Protein AF-W1YS45-F1 (afdb_monomer)

Foldseek 3Di:
DDDDDDDDDPPDPPPPPPPVPFQAKDKDKDKAQADPVCLVVCVVVLVVLQVCCVVPQPFWPDWDKDADVVGNRIIMIMTIGRGVVSVVVSVVD

Structure (mmCIF, N/CA/C/O backbone):
data_AF-W1YS45-F1
#
_entry.id   AF-W1YS45-F1
#
loop_
_atom_site.group_PDB
_atom_site.id
_atom_site.type_symbol
_atom_site.label_atom_id
_atom_site.label_alt_id
_atom_site.label_comp_id
_atom_site.label_asym_id
_atom_site.label_entity_id
_atom_site.label_seq_id
_atom_site.pdbx_PDB_ins_code
_atom_site.Cartn_x
_atom_site.Cartn_y
_atom_site.Cartn_z
_atom_site.occupancy
_atom_site.B_iso_or_equiv
_atom_site.auth_seq_id
_atom_site.auth_comp_id
_atom_site.auth_asym_id
_atom_site.auth_atom_id
_atom_site.pdbx_PDB_model_num
ATOM 1 N N . ILE A 1 1 ? 25.513 -64.086 -2.235 1.00 45.09 1 ILE A N 1
ATOM 2 C CA . ILE A 1 1 ? 24.511 -63.050 -1.889 1.00 45.09 1 ILE A CA 1
ATOM 3 C C . ILE A 1 1 ? 24.605 -61.986 -2.972 1.00 45.09 1 ILE A C 1
ATOM 5 O O . ILE A 1 1 ? 25.605 -61.288 -3.020 1.00 45.09 1 ILE A O 1
ATOM 9 N N . ALA A 1 2 ? 23.652 -61.953 -3.903 1.00 38.25 2 ALA A N 1
ATOM 10 C CA . ALA A 1 2 ? 23.570 -60.914 -4.925 1.00 38.25 2 ALA A CA 1
ATOM 11 C C . ALA A 1 2 ? 22.426 -59.982 -4.524 1.00 38.25 2 ALA A C 1
ATOM 13 O O . ALA A 1 2 ? 21.278 -60.416 -4.450 1.00 38.25 2 ALA A O 1
ATOM 14 N N . VAL A 1 3 ? 22.752 -58.738 -4.185 1.00 44.91 3 VAL A N 1
ATOM 15 C CA . VAL A 1 3 ? 21.757 -57.713 -3.865 1.00 44.91 3 VAL A CA 1
ATOM 16 C C . VAL A 1 3 ? 21.414 -57.015 -5.178 1.00 44.91 3 VAL A C 1
ATOM 18 O O . VAL A 1 3 ? 22.214 -56.236 -5.691 1.00 44.91 3 VAL A O 1
ATOM 21 N N . LEU A 1 4 ? 20.256 -57.345 -5.758 1.00 45.09 4 LEU A N 1
ATOM 22 C CA . LEU A 1 4 ? 19.687 -56.587 -6.872 1.00 45.09 4 LEU A CA 1
ATOM 23 C C . LEU A 1 4 ? 19.251 -55.214 -6.347 1.00 45.09 4 LEU A C 1
ATOM 25 O O . LEU A 1 4 ? 18.315 -55.112 -5.555 1.00 45.09 4 LEU A O 1
ATOM 29 N N . GLY A 1 5 ? 19.952 -54.167 -6.777 1.00 43.72 5 GLY A N 1
ATOM 30 C CA . GLY A 1 5 ? 19.581 -52.784 -6.502 1.00 43.72 5 GLY A CA 1
ATOM 31 C C . GLY A 1 5 ? 18.320 -52.408 -7.274 1.00 43.72 5 GLY A C 1
ATOM 32 O O . GLY A 1 5 ? 18.290 -52.476 -8.501 1.00 43.72 5 GLY A O 1
ATOM 33 N N . VAL A 1 6 ? 17.275 -52.010 -6.554 1.00 48.09 6 VAL A N 1
ATOM 34 C CA . VAL A 1 6 ? 16.071 -51.427 -7.147 1.00 48.09 6 VAL A CA 1
ATOM 35 C C . VAL A 1 6 ? 16.413 -49.996 -7.556 1.00 48.09 6 VAL A C 1
ATOM 37 O O . VAL A 1 6 ? 16.628 -49.137 -6.705 1.00 48.09 6 VAL A O 1
ATOM 40 N N . SER A 1 7 ? 16.503 -49.738 -8.861 1.00 41.62 7 SER A N 1
ATOM 41 C CA . SER A 1 7 ? 16.603 -48.376 -9.384 1.00 41.62 7 SER A CA 1
ATOM 42 C C . SER A 1 7 ? 15.191 -47.805 -9.497 1.00 41.62 7 SER A C 1
ATOM 44 O O . SER A 1 7 ? 14.478 -48.064 -10.463 1.00 41.62 7 SER A O 1
ATOM 46 N N . THR A 1 8 ? 14.745 -47.069 -8.483 1.00 57.28 8 THR A N 1
ATOM 47 C CA . THR A 1 8 ? 13.588 -46.180 -8.624 1.00 57.28 8 THR A CA 1
ATOM 48 C C . THR A 1 8 ? 14.088 -44.849 -9.163 1.00 57.28 8 THR A C 1
ATOM 50 O O . THR A 1 8 ? 14.644 -44.038 -8.422 1.00 57.28 8 THR A O 1
ATOM 53 N N . SER A 1 9 ? 13.923 -44.627 -10.464 1.00 53.47 9 SER A N 1
ATOM 54 C CA . SER A 1 9 ? 14.118 -43.311 -11.065 1.00 53.47 9 SER A CA 1
ATOM 55 C C . SER A 1 9 ? 13.062 -42.352 -10.513 1.00 53.47 9 SER A C 1
ATOM 57 O O . SER A 1 9 ? 11.880 -42.475 -10.825 1.00 53.47 9 SER A O 1
ATOM 59 N N . PHE A 1 10 ? 13.477 -41.388 -9.694 1.00 56.66 10 PHE A N 1
ATOM 60 C CA . PHE A 1 10 ? 12.661 -40.214 -9.409 1.00 56.66 10 PHE A CA 1
ATOM 61 C C . PHE A 1 10 ? 12.753 -39.288 -10.621 1.00 56.66 10 PHE A C 1
ATOM 63 O O . PHE A 1 10 ? 13.767 -38.623 -10.823 1.00 56.66 10 PHE A O 1
ATOM 70 N N . ALA A 1 11 ? 11.706 -39.241 -11.442 1.00 55.22 11 ALA A N 1
ATOM 71 C CA . ALA A 1 11 ? 11.504 -38.098 -12.319 1.00 55.22 11 ALA A CA 1
ATOM 72 C C . ALA A 1 11 ? 11.097 -36.917 -11.426 1.00 55.22 11 ALA A C 1
ATOM 74 O O . ALA A 1 11 ? 9.923 -36.731 -11.113 1.00 55.22 11 ALA A O 1
ATOM 75 N N . ALA A 1 12 ? 12.078 -36.155 -10.943 1.00 58.66 12 ALA A N 1
ATOM 76 C CA . ALA A 1 12 ? 11.805 -34.837 -10.401 1.00 58.66 12 ALA A CA 1
ATOM 77 C C . ALA A 1 12 ? 11.348 -33.964 -11.574 1.00 58.66 12 ALA A C 1
ATOM 79 O O . ALA A 1 12 ? 12.137 -33.669 -12.472 1.00 58.66 12 ALA A O 1
ATOM 80 N N . LEU A 1 13 ? 10.070 -33.579 -11.592 1.00 49.41 13 LEU A N 1
ATOM 81 C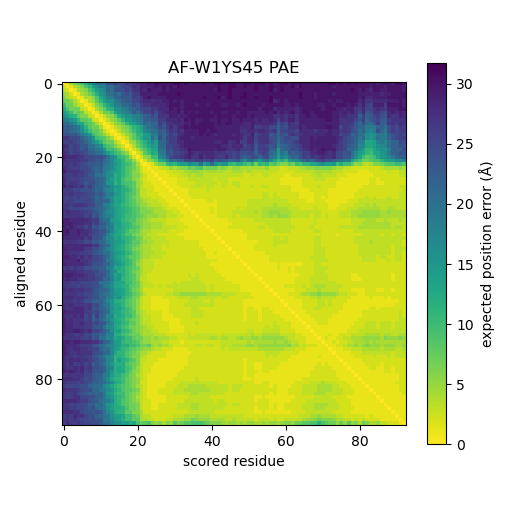 CA . LEU A 1 13 ? 9.608 -32.486 -12.437 1.00 49.41 13 LEU A CA 1
ATOM 82 C C . LEU A 1 13 ? 10.255 -31.209 -11.897 1.00 49.41 13 LEU A C 1
ATOM 84 O O . LEU A 1 13 ? 9.716 -30.540 -11.017 1.00 49.41 13 LEU A O 1
ATOM 88 N N . VAL A 1 14 ? 11.456 -30.908 -12.378 1.00 59.62 14 VAL A N 1
ATOM 89 C CA . VAL A 1 14 ? 12.059 -29.594 -12.204 1.00 59.62 14 VAL A CA 1
ATOM 90 C C . VAL A 1 14 ? 11.267 -28.676 -13.123 1.00 59.62 14 VAL A C 1
ATOM 92 O O . VAL A 1 14 ? 11.487 -28.664 -14.330 1.00 59.62 14 VAL A O 1
ATOM 95 N N . MET A 1 15 ? 10.290 -27.949 -12.573 1.00 58.03 15 MET A N 1
ATOM 96 C CA . MET A 1 15 ? 9.830 -26.739 -13.246 1.00 58.03 15 MET A CA 1
ATOM 97 C C . MET A 1 15 ? 11.028 -25.799 -13.262 1.00 58.03 15 MET A C 1
ATOM 99 O O . MET A 1 15 ? 11.382 -25.207 -12.242 1.00 58.03 15 MET A O 1
ATOM 103 N N . GLU A 1 16 ? 11.693 -25.725 -14.409 1.00 53.56 16 GLU A N 1
ATOM 104 C CA . GLU A 1 16 ? 12.606 -24.639 -14.716 1.00 53.56 16 GLU A CA 1
ATOM 105 C C . GLU A 1 16 ? 11.785 -23.363 -14.531 1.00 53.56 16 GLU A C 1
ATOM 107 O O . GLU A 1 16 ? 10.829 -23.110 -15.266 1.00 53.56 16 GLU A O 1
ATOM 112 N N . ARG A 1 17 ? 12.052 -22.630 -13.442 1.00 57.16 17 ARG A N 1
ATOM 113 C CA . ARG A 1 17 ? 11.414 -21.342 -13.197 1.00 57.16 17 ARG A CA 1
ATOM 114 C C . ARG A 1 17 ? 11.927 -20.438 -14.302 1.00 57.16 17 ARG A C 1
ATOM 116 O O . ARG A 1 17 ? 13.026 -19.900 -14.172 1.00 57.16 17 ARG A O 1
ATOM 123 N N . ASP A 1 18 ? 11.161 -20.355 -15.382 1.00 52.06 18 ASP A N 1
ATOM 124 C CA . ASP A 1 18 ? 11.423 -19.470 -16.499 1.00 52.06 18 ASP A CA 1
ATOM 125 C C . ASP A 1 18 ? 11.725 -18.085 -15.917 1.00 52.06 18 ASP A C 1
ATOM 127 O O . ASP A 1 18 ? 10.876 -17.435 -15.316 1.00 52.06 18 ASP A O 1
ATOM 131 N N . GLN A 1 19 ? 12.987 -17.666 -15.973 1.00 52.53 19 GLN A N 1
ATOM 132 C CA . GLN A 1 19 ? 13.402 -16.377 -15.418 1.00 52.53 19 GLN A CA 1
ATOM 133 C C . GLN A 1 19 ? 12.782 -15.215 -16.215 1.00 52.53 19 GLN A C 1
ATOM 135 O O . GLN A 1 19 ? 12.914 -14.064 -15.813 1.00 52.53 19 GLN A O 1
ATOM 140 N N . SER A 1 20 ? 12.102 -15.504 -17.334 1.00 52.19 20 SER A N 1
ATOM 141 C CA . SER A 1 20 ? 11.420 -14.518 -18.165 1.00 52.19 20 SER A CA 1
ATOM 142 C C . SER A 1 20 ? 9.966 -14.220 -17.761 1.00 52.19 20 SER A C 1
ATOM 144 O O . SER A 1 20 ? 9.374 -13.310 -18.338 1.00 52.19 20 SER A O 1
ATOM 146 N N . VAL A 1 21 ? 9.393 -14.896 -16.747 1.00 55.03 21 VAL A N 1
ATOM 147 C CA . VAL A 1 21 ? 8.004 -14.636 -16.287 1.00 55.03 21 VAL A CA 1
ATOM 148 C C . VAL A 1 21 ? 7.850 -13.564 -15.201 1.00 55.03 21 VAL A C 1
ATOM 150 O O . VAL A 1 21 ? 6.722 -13.229 -14.846 1.00 55.03 21 VAL A O 1
ATOM 153 N N . ASP A 1 22 ? 8.928 -12.971 -14.693 1.00 67.12 22 ASP A N 1
ATOM 154 C CA . ASP A 1 22 ? 8.849 -12.048 -13.550 1.00 67.12 22 ASP A CA 1
ATOM 155 C C . ASP A 1 22 ? 8.985 -10.568 -13.939 1.00 67.12 22 ASP A C 1
ATOM 157 O O . ASP A 1 22 ? 9.757 -9.810 -13.361 1.00 67.12 22 ASP A O 1
ATOM 161 N N . THR A 1 23 ? 8.271 -10.157 -14.989 1.00 76.19 23 THR A N 1
ATOM 162 C CA . THR A 1 23 ? 8.134 -8.738 -15.375 1.00 76.19 23 THR A CA 1
ATOM 163 C C . THR A 1 23 ? 6.677 -8.283 -15.439 1.00 76.19 23 THR A C 1
ATOM 165 O O . THR A 1 23 ? 6.393 -7.175 -15.895 1.00 76.19 23 THR A O 1
ATOM 168 N N . ALA A 1 24 ? 5.734 -9.163 -15.090 1.00 89.75 24 ALA A N 1
ATOM 169 C CA . ALA A 1 24 ? 4.321 -8.826 -15.081 1.00 89.75 24 ALA A CA 1
ATOM 170 C C . ALA A 1 24 ? 3.991 -7.981 -13.840 1.00 89.75 24 ALA A C 1
ATOM 172 O O . ALA A 1 24 ? 4.476 -8.301 -12.748 1.00 89.75 24 ALA A O 1
ATOM 173 N N . PRO A 1 25 ? 3.119 -6.962 -13.971 1.00 94.81 25 PRO A N 1
ATOM 174 C CA . PRO A 1 25 ? 2.666 -6.195 -12.826 1.00 94.81 25 PRO A CA 1
ATOM 175 C C . PRO A 1 25 ? 2.114 -7.100 -11.730 1.00 94.81 25 PRO A C 1
ATOM 177 O O . PRO A 1 25 ? 1.283 -7.975 -11.982 1.00 94.81 25 PRO A O 1
ATOM 180 N N . SER A 1 26 ? 2.589 -6.874 -10.512 1.00 95.06 26 SER A N 1
ATOM 181 C CA . SER A 1 26 ? 2.232 -7.661 -9.338 1.00 95.06 26 SER A CA 1
ATOM 182 C C . SER A 1 26 ? 1.374 -6.831 -8.397 1.00 95.06 26 SER A C 1
ATOM 184 O O . SER A 1 26 ? 1.646 -5.651 -8.179 1.00 95.06 26 SER A O 1
ATOM 186 N N . VAL A 1 27 ? 0.329 -7.448 -7.846 1.00 96.75 27 VAL A N 1
ATOM 187 C CA . VAL A 1 27 ? -0.612 -6.788 -6.935 1.00 96.75 27 VAL A CA 1
ATOM 188 C C . VAL A 1 27 ? -0.589 -7.496 -5.590 1.00 96.75 27 VAL A C 1
ATOM 190 O O . VAL A 1 27 ? -0.849 -8.697 -5.522 1.00 96.75 27 VAL A O 1
ATOM 193 N N . ASN A 1 28 ? -0.333 -6.740 -4.526 1.00 96.56 28 ASN A N 1
ATOM 194 C CA . ASN A 1 28 ? -0.510 -7.201 -3.155 1.00 96.56 28 ASN A CA 1
ATOM 195 C C . ASN A 1 28 ? -1.761 -6.563 -2.553 1.00 96.56 28 ASN A C 1
ATOM 197 O O . ASN A 1 28 ? -2.064 -5.394 -2.799 1.00 96.56 28 ASN A O 1
ATOM 201 N N . MET A 1 29 ? -2.474 -7.336 -1.737 1.00 97.31 29 MET A N 1
ATOM 202 C CA . MET A 1 29 ? -3.620 -6.859 -0.976 1.00 97.31 29 MET A CA 1
ATOM 203 C C . MET A 1 29 ? -3.491 -7.311 0.472 1.00 97.31 29 MET A C 1
ATOM 205 O O . MET A 1 29 ? -3.375 -8.505 0.751 1.00 97.31 29 MET A O 1
ATOM 209 N N . TYR A 1 30 ? -3.542 -6.351 1.389 1.00 96.56 30 TYR A N 1
ATOM 210 C CA . TYR A 1 30 ? -3.448 -6.589 2.823 1.00 96.56 30 TYR A CA 1
ATOM 211 C C . TYR A 1 30 ? -4.706 -6.102 3.519 1.00 96.56 30 TYR A C 1
ATOM 213 O O . TYR A 1 30 ? -5.262 -5.066 3.156 1.00 96.56 30 TYR A O 1
ATOM 221 N N . ARG A 1 31 ? -5.122 -6.835 4.551 1.00 97.62 31 ARG A N 1
ATOM 222 C CA . ARG A 1 31 ? -6.177 -6.420 5.474 1.00 97.62 31 ARG A CA 1
ATOM 223 C C . ARG A 1 31 ? -5.558 -6.117 6.830 1.00 97.62 31 ARG A C 1
ATOM 225 O O . ARG A 1 31 ? -4.824 -6.947 7.362 1.00 97.62 31 ARG A O 1
ATOM 232 N N . PHE A 1 32 ? -5.909 -4.971 7.392 1.00 96.88 32 PHE A N 1
ATOM 233 C CA . PHE A 1 32 ? -5.512 -4.557 8.731 1.00 96.88 32 PHE A CA 1
ATOM 234 C C . PHE A 1 32 ? -6.741 -4.371 9.611 1.00 96.88 32 PHE A C 1
ATOM 236 O O . PHE A 1 32 ? -7.718 -3.752 9.192 1.00 96.88 32 PHE A O 1
ATOM 243 N N . GLU A 1 33 ? -6.650 -4.874 10.838 1.00 97.62 33 GLU A N 1
ATOM 244 C CA . GLU A 1 33 ? -7.563 -4.557 11.933 1.00 97.62 33 GLU A CA 1
ATOM 245 C C . GLU A 1 33 ? -6.774 -3.781 12.989 1.00 97.62 33 GLU A C 1
ATOM 247 O O . GLU A 1 33 ? -5.767 -4.267 13.507 1.00 97.62 33 GLU A O 1
ATOM 252 N N . VAL A 1 34 ? -7.197 -2.549 13.266 1.00 96.94 34 VAL A N 1
ATOM 253 C CA . VAL A 1 34 ? -6.487 -1.605 14.131 1.00 96.94 34 VAL A CA 1
ATOM 254 C C . VAL A 1 34 ? -7.427 -1.132 15.243 1.00 96.94 34 VAL A C 1
ATOM 256 O O . VAL A 1 34 ? -8.536 -0.671 14.953 1.00 96.94 34 VAL A O 1
ATOM 259 N N . PRO A 1 35 ? -7.011 -1.211 16.521 1.00 96.50 35 PRO A N 1
ATOM 260 C CA . PRO A 1 35 ? -7.780 -0.647 17.625 1.00 96.50 35 PRO A CA 1
ATOM 261 C C . PRO A 1 35 ? -8.083 0.838 17.400 1.00 96.50 35 PRO A C 1
ATOM 263 O O . PRO A 1 35 ? -7.225 1.592 16.934 1.00 96.50 35 PRO A O 1
ATOM 266 N N . ALA A 1 36 ? -9.299 1.269 17.735 1.00 93.56 36 ALA A N 1
ATOM 267 C CA . ALA A 1 36 ? -9.773 2.623 17.443 1.00 93.56 36 ALA A CA 1
ATOM 268 C C . ALA A 1 36 ? -8.877 3.711 18.063 1.00 93.56 36 ALA A C 1
ATOM 270 O O . ALA A 1 36 ? -8.644 4.755 17.453 1.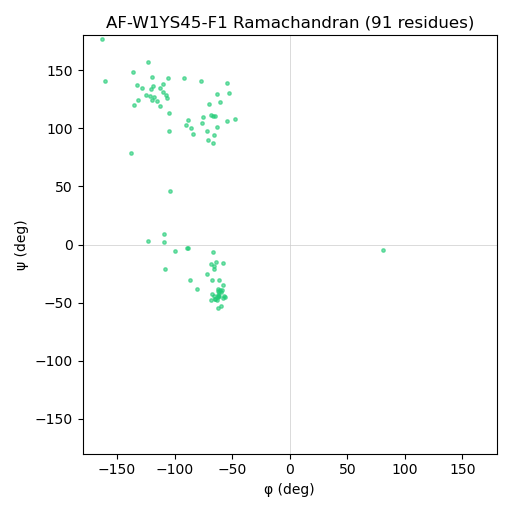00 93.56 36 ALA A O 1
ATOM 271 N N . GLU A 1 37 ? -8.315 3.449 19.243 1.00 96.31 37 GLU A N 1
ATOM 272 C CA . GLU A 1 37 ? -7.382 4.330 19.945 1.00 96.31 37 GLU A CA 1
ATOM 273 C C . GLU A 1 37 ? -6.037 4.508 19.221 1.00 96.31 37 GLU A C 1
ATOM 275 O O . GLU A 1 37 ?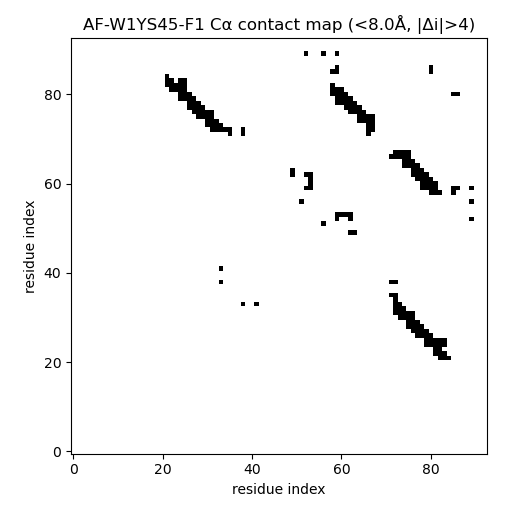 -5.355 5.510 19.433 1.00 96.31 37 GLU A O 1
ATOM 280 N N . LEU A 1 38 ? -5.667 3.580 18.332 1.00 97.00 38 LEU A N 1
ATOM 281 C CA . LEU A 1 38 ? -4.445 3.640 17.525 1.00 97.00 38 LEU A CA 1
ATOM 282 C C . LEU A 1 38 ? -4.690 4.142 16.099 1.00 97.00 38 LEU A C 1
ATOM 284 O O . LEU A 1 38 ? -3.723 4.368 15.369 1.00 97.00 38 LEU A O 1
ATOM 288 N N . GLN A 1 39 ? -5.946 4.364 15.699 1.00 94.56 39 GLN A N 1
ATOM 289 C CA . GLN A 1 39 ? -6.296 4.688 14.315 1.00 94.56 39 GLN A CA 1
ATOM 290 C C . GLN A 1 39 ? -5.599 5.958 13.807 1.00 94.56 39 GLN A C 1
ATOM 292 O O . GLN A 1 39 ? -5.135 5.998 12.671 1.00 94.56 39 GLN A O 1
ATOM 297 N N . GLY A 1 40 ? -5.472 6.987 14.653 1.00 94.94 40 GLY A N 1
ATOM 298 C CA . GLY A 1 40 ? -4.764 8.220 14.291 1.00 94.94 40 GLY A CA 1
ATOM 299 C C . GLY A 1 40 ? -3.281 7.979 13.991 1.00 94.94 40 GLY A C 1
ATOM 300 O O . GLY A 1 40 ? -2.767 8.449 12.977 1.00 94.94 40 GLY A O 1
ATOM 301 N N . THR A 1 41 ? -2.605 7.194 14.834 1.00 97.00 41 THR A N 1
ATOM 302 C CA . THR A 1 41 ? -1.199 6.816 14.631 1.00 97.00 41 THR A CA 1
ATOM 303 C C . THR A 1 41 ? -1.036 5.947 13.389 1.00 97.00 41 THR A C 1
ATOM 305 O O . THR A 1 41 ? -0.149 6.211 12.581 1.00 97.00 41 THR A O 1
ATOM 308 N N . TYR A 1 42 ? -1.912 4.957 13.202 1.00 96.12 42 TYR A N 1
ATOM 309 C CA . TYR A 1 42 ? -1.912 4.097 12.020 1.00 96.12 42 TYR A CA 1
ATOM 310 C C . TYR A 1 42 ? -2.075 4.904 10.730 1.00 96.12 42 TYR A C 1
ATOM 312 O O . TYR A 1 42 ? -1.290 4.721 9.806 1.00 96.12 42 TYR A O 1
ATOM 320 N N . ASN A 1 43 ? -3.020 5.846 10.685 1.00 94.88 43 ASN A N 1
ATOM 321 C CA . ASN A 1 43 ? -3.228 6.687 9.509 1.00 94.88 43 ASN A CA 1
ATOM 322 C C . ASN A 1 43 ? -1.991 7.544 9.207 1.00 94.88 43 ASN A C 1
ATOM 324 O O . ASN A 1 43 ? -1.561 7.611 8.060 1.00 94.88 43 ASN A O 1
ATOM 328 N N . ASN A 1 44 ? -1.388 8.162 10.226 1.00 96.44 44 ASN A N 1
ATOM 329 C CA . ASN A 1 44 ? -0.208 9.010 10.042 1.00 96.44 44 ASN A CA 1
ATOM 330 C C . ASN A 1 44 ? 1.010 8.211 9.553 1.00 96.44 44 ASN A C 1
ATOM 332 O O . ASN A 1 44 ? 1.676 8.625 8.605 1.00 96.44 44 ASN A O 1
ATOM 336 N N . VAL A 1 45 ? 1.289 7.062 10.178 1.00 96.31 45 VAL A N 1
ATOM 337 C CA . VAL A 1 45 ? 2.406 6.185 9.788 1.00 96.31 45 VAL A CA 1
ATOM 338 C C . VAL A 1 45 ? 2.154 5.570 8.412 1.00 96.31 45 VAL A C 1
ATOM 340 O O . VAL A 1 45 ? 3.057 5.554 7.581 1.00 96.31 45 VAL A O 1
ATOM 343 N N . GLY A 1 46 ? 0.925 5.124 8.145 1.00 94.88 46 GLY A N 1
ATOM 344 C CA . GLY A 1 46 ? 0.517 4.581 6.853 1.00 94.88 46 GLY A CA 1
ATOM 345 C C . GLY A 1 46 ? 0.697 5.597 5.729 1.00 94.88 46 GLY A C 1
ATOM 346 O O . GLY A 1 46 ? 1.405 5.315 4.769 1.00 94.88 46 GLY A O 1
ATOM 347 N N . VAL A 1 47 ? 0.145 6.807 5.864 1.00 94.56 47 VAL A N 1
ATOM 348 C CA . VAL A 1 47 ? 0.302 7.869 4.852 1.00 94.56 47 VAL A CA 1
ATOM 349 C C . VAL A 1 47 ? 1.776 8.182 4.602 1.00 94.56 47 VAL A C 1
ATOM 351 O O . VAL A 1 47 ? 2.175 8.280 3.443 1.00 94.56 47 VAL A O 1
ATOM 354 N N . ALA A 1 48 ? 2.594 8.292 5.652 1.0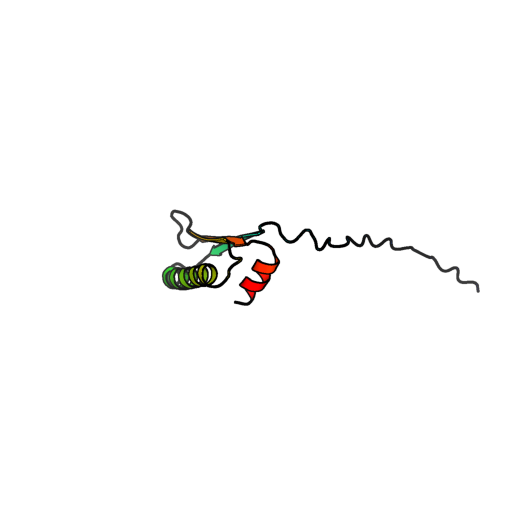0 96.12 48 ALA A N 1
ATOM 355 C CA . ALA A 1 48 ? 4.027 8.536 5.504 1.00 96.12 48 ALA A CA 1
ATOM 356 C C . ALA A 1 48 ? 4.740 7.403 4.744 1.00 96.12 48 ALA A C 1
ATOM 358 O O . ALA A 1 48 ? 5.531 7.689 3.847 1.00 96.12 48 ALA A O 1
ATOM 359 N N . ASN A 1 49 ? 4.431 6.140 5.060 1.00 94.12 49 ASN A N 1
ATOM 360 C CA . ASN A 1 49 ? 5.000 4.975 4.383 1.00 94.12 49 ASN A CA 1
ATOM 361 C C . ASN A 1 49 ? 4.622 4.944 2.897 1.00 94.12 49 ASN A C 1
ATOM 363 O O . ASN A 1 49 ? 5.496 4.955 2.037 1.00 94.12 49 ASN A O 1
ATOM 367 N N . LEU A 1 50 ? 3.318 4.998 2.600 1.00 96.06 50 LEU A N 1
ATOM 368 C CA . LEU A 1 50 ? 2.809 4.945 1.229 1.00 96.06 50 LEU A CA 1
ATOM 369 C C . LEU A 1 50 ? 3.357 6.110 0.389 1.00 96.06 50 LEU A C 1
ATOM 371 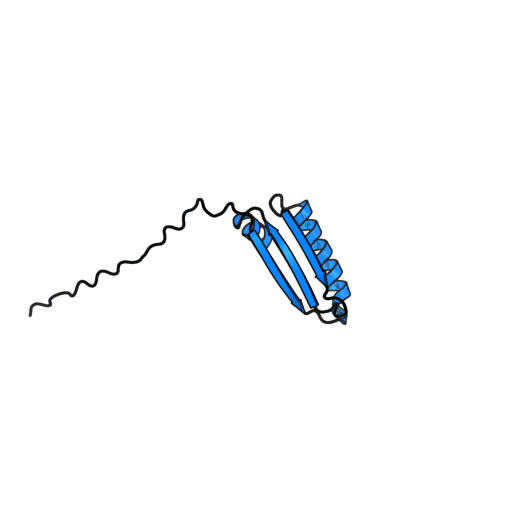O O . LEU A 1 50 ? 3.751 5.915 -0.757 1.00 96.06 50 LEU A O 1
ATOM 375 N N . THR A 1 51 ? 3.433 7.314 0.965 1.00 96.25 51 THR A N 1
ATOM 376 C CA . THR A 1 51 ? 3.995 8.492 0.283 1.00 96.25 51 THR A CA 1
ATOM 377 C C . THR A 1 51 ? 5.479 8.300 -0.012 1.00 96.25 51 THR A C 1
ATOM 379 O O . THR A 1 51 ? 5.908 8.517 -1.142 1.00 96.25 51 THR A O 1
ATOM 382 N N . ALA A 1 52 ? 6.262 7.845 0.970 1.00 96.94 52 ALA A N 1
ATOM 383 C CA . ALA A 1 52 ? 7.692 7.622 0.793 1.00 96.94 52 ALA A CA 1
ATOM 384 C C . ALA A 1 52 ? 7.981 6.565 -0.281 1.00 96.94 52 ALA A C 1
ATOM 386 O O . ALA A 1 52 ? 8.887 6.771 -1.087 1.00 96.94 52 ALA A O 1
ATOM 387 N N . SER A 1 53 ? 7.204 5.481 -0.330 1.00 96.88 53 SER A N 1
ATOM 388 C CA . SER A 1 53 ? 7.330 4.467 -1.376 1.00 96.88 53 SER A CA 1
ATOM 389 C C . SER A 1 53 ? 7.013 5.036 -2.754 1.00 96.88 53 SER A C 1
ATOM 391 O O . SER A 1 53 ? 7.819 4.892 -3.668 1.00 96.88 53 SER A O 1
ATOM 393 N N . MET A 1 54 ? 5.910 5.775 -2.903 1.00 97.25 54 MET A N 1
ATOM 394 C CA . MET A 1 54 ? 5.571 6.421 -4.178 1.00 97.25 54 MET A CA 1
ATOM 395 C C . MET A 1 54 ? 6.622 7.454 -4.633 1.00 97.25 54 MET A C 1
ATOM 397 O O . MET A 1 54 ? 6.810 7.644 -5.832 1.00 97.25 54 MET A O 1
ATOM 401 N N . GLU A 1 55 ? 7.313 8.121 -3.704 1.00 96.88 55 GLU A N 1
ATOM 402 C CA . GLU A 1 55 ? 8.368 9.098 -4.015 1.00 96.88 55 GLU A CA 1
ATOM 403 C C . GLU A 1 55 ? 9.724 8.456 -4.343 1.00 96.88 55 GLU A C 1
ATOM 405 O O . GLU A 1 55 ? 10.462 8.968 -5.188 1.00 96.88 55 GLU A O 1
ATOM 410 N N . LYS A 1 56 ? 10.093 7.380 -3.640 1.00 97.19 56 LYS A N 1
ATOM 411 C CA . LYS A 1 56 ? 11.468 6.850 -3.627 1.00 97.19 56 LYS A CA 1
ATOM 412 C C . LYS A 1 56 ? 11.631 5.541 -4.385 1.00 97.19 56 LYS A C 1
ATOM 414 O O . LYS A 1 56 ? 12.753 5.212 -4.769 1.00 97.19 56 LYS A 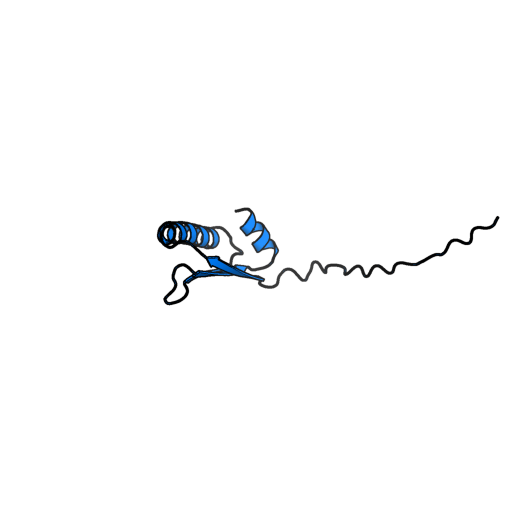O 1
ATOM 419 N N . GLU A 1 57 ? 10.555 4.793 -4.600 1.00 97.44 57 GLU A N 1
ATOM 420 C CA . GLU A 1 57 ? 10.598 3.468 -5.211 1.00 97.44 57 GLU A CA 1
ATOM 421 C C . GLU A 1 57 ? 10.087 3.546 -6.660 1.00 97.44 57 GLU A C 1
ATOM 423 O O . GLU A 1 57 ? 8.883 3.488 -6.906 1.00 97.44 57 GLU A O 1
ATOM 428 N N . PRO A 1 58 ? 10.974 3.640 -7.668 1.00 95.69 58 PRO A N 1
ATOM 429 C CA . PRO A 1 58 ? 10.576 3.921 -9.053 1.00 95.69 58 PRO A CA 1
ATOM 430 C C . PRO A 1 58 ? 9.706 2.834 -9.705 1.00 95.69 58 PRO A C 1
ATOM 432 O O . PRO A 1 58 ? 9.117 3.073 -10.756 1.00 95.69 58 PRO A O 1
ATOM 435 N N . ASN A 1 59 ? 9.643 1.637 -9.113 1.00 96.81 59 ASN A N 1
ATOM 436 C CA . ASN A 1 59 ? 8.854 0.508 -9.613 1.00 96.81 59 ASN A CA 1
ATOM 437 C C . ASN A 1 59 ? 7.621 0.196 -8.743 1.00 96.81 59 ASN A C 1
ATOM 439 O O . ASN A 1 59 ? 6.949 -0.813 -8.979 1.00 96.81 59 ASN A O 1
ATOM 443 N N . THR A 1 60 ? 7.311 1.065 -7.779 1.00 97.94 60 THR A N 1
ATOM 444 C CA . THR A 1 60 ? 6.050 1.068 -7.033 1.00 97.94 60 THR A CA 1
ATOM 445 C C . THR A 1 60 ? 5.054 1.919 -7.812 1.00 97.94 60 THR A C 1
ATOM 447 O O . THR A 1 60 ? 5.185 3.133 -7.927 1.00 97.94 60 THR A O 1
ATOM 450 N N . LEU A 1 61 ? 4.082 1.259 -8.441 1.00 97.81 61 LEU A N 1
ATOM 451 C CA . LEU A 1 61 ? 3.159 1.879 -9.397 1.00 97.81 61 LEU A CA 1
ATOM 452 C C . LEU A 1 61 ? 1.942 2.497 -8.709 1.00 97.81 61 LEU A C 1
ATOM 454 O O . LEU A 1 61 ? 1.354 3.452 -9.215 1.00 97.81 61 LEU A O 1
ATOM 458 N N . SER A 1 62 ? 1.522 1.925 -7.583 1.00 97.69 62 SER A N 1
ATOM 459 C CA . SER A 1 62 ? 0.406 2.437 -6.801 1.00 97.69 62 SER A CA 1
ATOM 460 C C . SER A 1 62 ? 0.460 1.914 -5.377 1.00 97.69 62 SER A C 1
ATOM 462 O O . SER A 1 62 ? 0.715 0.731 -5.168 1.00 97.69 62 SER A O 1
ATOM 464 N N . MET A 1 63 ? 0.131 2.768 -4.415 1.00 97.44 63 MET A N 1
ATOM 465 C CA . MET A 1 63 ? -0.171 2.366 -3.050 1.00 97.44 63 MET A CA 1
ATOM 466 C C . MET A 1 63 ? -1.412 3.101 -2.581 1.00 97.44 63 MET A C 1
ATOM 468 O O . MET A 1 63 ? -1.438 4.330 -2.546 1.00 97.44 63 MET A O 1
ATOM 472 N N . ASN A 1 64 ? -2.445 2.352 -2.218 1.00 96.88 64 ASN A N 1
ATOM 473 C CA . ASN A 1 64 ? -3.697 2.924 -1.747 1.00 96.88 64 ASN A CA 1
ATOM 474 C C . ASN A 1 64 ? -4.130 2.218 -0.479 1.00 96.88 64 ASN A C 1
ATOM 476 O O . ASN A 1 64 ? -4.113 0.992 -0.412 1.00 96.88 64 ASN A O 1
ATOM 480 N N . VAL A 1 65 ? -4.590 3.000 0.489 1.00 96.69 65 VAL A N 1
ATOM 481 C CA . VAL A 1 65 ? -5.289 2.498 1.666 1.00 96.69 65 VAL A CA 1
ATOM 482 C C . VAL A 1 65 ? -6.738 2.965 1.616 1.00 96.69 65 VAL A C 1
ATOM 484 O O . VAL A 1 65 ? -7.023 4.125 1.319 1.00 96.69 65 VAL A O 1
ATOM 487 N N . ALA A 1 66 ? -7.659 2.053 1.902 1.00 95.69 66 ALA A N 1
ATOM 488 C CA . ALA A 1 66 ? -9.074 2.343 2.056 1.00 95.69 66 ALA A CA 1
ATOM 489 C C . ALA A 1 66 ? -9.572 1.778 3.386 1.00 95.69 66 ALA A C 1
ATOM 491 O O . ALA A 1 66 ? -9.299 0.629 3.722 1.00 95.69 66 ALA A O 1
ATOM 492 N N . HIS A 1 67 ? -10.341 2.575 4.120 1.00 96.00 67 HIS A N 1
ATOM 493 C CA . HIS A 1 67 ? -11.014 2.131 5.338 1.00 96.00 67 HIS A CA 1
ATOM 494 C C . HIS A 1 67 ? -12.420 1.625 5.012 1.00 96.00 67 HIS A C 1
ATOM 496 O O . HIS A 1 67 ? -13.114 2.202 4.165 1.00 96.00 67 HIS A O 1
ATOM 502 N N . VAL A 1 68 ? -12.872 0.575 5.699 1.00 96.69 68 VAL A N 1
ATOM 503 C CA . VAL A 1 68 ? -14.234 0.060 5.536 1.00 96.69 68 VAL A CA 1
ATOM 504 C C . VAL A 1 68 ? -15.235 1.125 5.979 1.00 96.69 68 VAL A C 1
ATOM 506 O O . VAL A 1 68 ? -15.156 1.702 7.065 1.00 96.69 68 VAL A O 1
ATOM 509 N N . LYS A 1 69 ? -16.221 1.401 5.123 1.00 95.62 69 LYS A N 1
ATOM 510 C CA . LYS A 1 69 ? -17.261 2.390 5.414 1.00 95.62 69 LYS A CA 1
ATOM 511 C C . LYS A 1 69 ? -18.036 1.984 6.671 1.00 95.62 69 LYS A C 1
ATOM 513 O O . LYS A 1 69 ? -18.636 0.917 6.711 1.00 95.62 69 LYS A O 1
ATOM 518 N N . GLY A 1 70 ? -18.053 2.863 7.673 1.00 95.75 70 GLY A N 1
ATOM 519 C CA . GLY A 1 70 ? -18.704 2.603 8.963 1.00 95.75 70 GLY A CA 1
ATOM 520 C C . GLY A 1 70 ? -17.875 1.763 9.943 1.00 95.75 70 GLY A C 1
ATOM 521 O O . GLY A 1 70 ? -18.290 1.628 11.088 1.00 95.75 70 GLY A O 1
ATOM 522 N N . ASN A 1 71 ? -16.706 1.257 9.534 1.00 95.12 71 ASN A N 1
ATOM 523 C CA . ASN A 1 71 ? -15.760 0.542 10.389 1.00 95.12 71 ASN A CA 1
ATOM 524 C C . ASN A 1 71 ? -14.314 0.987 10.080 1.00 95.12 71 ASN A C 1
ATOM 526 O O . ASN A 1 71 ? -13.592 0.284 9.375 1.00 95.12 71 ASN A O 1
ATOM 530 N N . PRO A 1 72 ? -13.867 2.154 10.581 1.00 90.38 72 PRO A N 1
ATOM 531 C CA . PRO A 1 72 ? -12.529 2.663 10.278 1.00 90.38 72 PRO A CA 1
ATOM 532 C C . PRO A 1 72 ? -11.395 1.800 10.852 1.00 90.38 72 PRO A C 1
ATOM 534 O O . PRO A 1 72 ? -10.272 1.901 10.367 1.00 90.38 72 PRO A O 1
ATOM 537 N N . SER A 1 73 ? -11.693 0.940 11.834 1.00 96.44 73 SER A N 1
ATOM 538 C CA . SER A 1 73 ? -10.750 -0.032 12.394 1.00 96.44 73 SER A CA 1
ATOM 539 C C . SER A 1 73 ? -10.368 -1.138 11.414 1.00 96.44 73 SER A C 1
ATOM 541 O O . SER A 1 73 ? -9.362 -1.802 11.632 1.00 96.44 73 SER A O 1
ATOM 543 N N . GLU A 1 74 ? -11.126 -1.342 10.335 1.00 97.69 74 GLU A N 1
ATOM 544 C CA . GLU A 1 74 ? -10.773 -2.282 9.274 1.00 97.69 74 GLU A CA 1
ATOM 545 C C . GLU A 1 74 ? -10.331 -1.524 8.021 1.00 97.69 74 GLU A C 1
ATOM 547 O O . GLU A 1 74 ? -11.015 -0.618 7.536 1.00 97.69 74 GLU A O 1
ATOM 552 N N . SER A 1 75 ? -9.166 -1.890 7.492 1.00 97.31 75 SER A N 1
ATOM 553 C CA . SER A 1 75 ? -8.555 -1.224 6.341 1.00 97.31 75 SER A CA 1
ATOM 554 C C . SER A 1 75 ? -7.997 -2.228 5.344 1.00 97.31 75 SER A C 1
ATOM 556 O O . SER A 1 75 ? -7.501 -3.289 5.724 1.00 97.31 75 SER A O 1
ATOM 558 N N . TYR A 1 76 ? -8.030 -1.856 4.070 1.00 97.62 76 TYR A N 1
ATOM 559 C CA . TYR A 1 76 ? -7.431 -2.602 2.975 1.00 97.62 76 TYR A CA 1
ATOM 560 C C . TYR A 1 76 ? -6.354 -1.757 2.314 1.00 97.62 76 TYR A C 1
ATOM 562 O O . TYR A 1 76 ? -6.614 -0.620 1.919 1.00 97.62 76 TYR A O 1
ATOM 570 N N . VAL A 1 77 ? -5.158 -2.322 2.188 1.00 97.50 77 VAL A N 1
ATOM 571 C CA . VAL A 1 77 ? -4.058 -1.723 1.432 1.00 97.50 77 VAL A CA 1
ATOM 572 C C . VAL A 1 77 ? -3.896 -2.507 0.141 1.00 97.50 77 VAL A C 1
ATOM 574 O O . VAL A 1 77 ? -3.780 -3.732 0.177 1.00 97.50 77 VAL A O 1
ATOM 577 N N . VAL A 1 78 ? -3.916 -1.804 -0.987 1.00 98.12 78 VAL A N 1
ATOM 578 C CA . VAL A 1 78 ? -3.636 -2.361 -2.310 1.00 98.12 78 VAL A CA 1
ATOM 579 C C . VAL A 1 78 ? -2.377 -1.704 -2.841 1.00 98.12 78 VAL A C 1
ATOM 581 O O . VAL A 1 78 ? -2.309 -0.479 -2.974 1.00 98.12 78 VAL A O 1
ATOM 584 N N . GLU A 1 79 ? -1.404 -2.539 -3.169 1.00 98.12 79 GLU A N 1
ATOM 585 C CA . GLU A 1 79 ? -0.118 -2.124 -3.707 1.00 98.12 79 GLU A CA 1
ATOM 586 C C . GLU A 1 79 ? 0.065 -2.756 -5.080 1.00 98.12 79 GLU A C 1
ATOM 588 O O . GLU A 1 79 ? -0.192 -3.947 -5.265 1.00 98.12 79 GLU A O 1
ATOM 593 N N . ILE A 1 80 ? 0.502 -1.957 -6.044 1.00 98.12 80 ILE A N 1
ATOM 594 C CA . ILE A 1 80 ? 0.760 -2.390 -7.411 1.00 98.12 80 ILE A CA 1
ATOM 595 C C . ILE A 1 80 ? 2.220 -2.099 -7.713 1.00 98.12 80 ILE A C 1
ATOM 597 O O . ILE A 1 80 ? 2.677 -0.966 -7.567 1.00 98.12 80 ILE A O 1
ATOM 601 N N . TYR A 1 81 ? 2.929 -3.113 -8.183 1.00 97.69 81 TYR A N 1
ATOM 602 C CA . TYR A 1 81 ? 4.341 -3.058 -8.524 1.00 97.69 81 TYR A CA 1
ATOM 603 C C . TYR A 1 81 ? 4.544 -3.467 -9.971 1.00 97.69 81 TYR A C 1
ATOM 605 O O . TYR A 1 81 ? 3.727 -4.186 -10.548 1.00 97.69 81 TYR A O 1
ATOM 613 N N . LYS A 1 82 ? 5.656 -3.027 -10.556 1.00 97.19 82 LYS A N 1
ATOM 614 C CA . LYS A 1 82 ? 6.037 -3.416 -11.916 1.00 97.19 82 LYS A CA 1
ATOM 615 C C . LYS A 1 82 ? 6.239 -4.928 -12.065 1.00 97.19 82 LYS A C 1
ATOM 617 O O . LYS A 1 82 ? 5.867 -5.471 -13.098 1.00 97.19 82 LYS A O 1
ATOM 622 N N . ASP A 1 83 ? 6.827 -5.562 -11.054 1.00 95.38 83 ASP A N 1
ATOM 623 C CA . ASP A 1 83 ? 7.24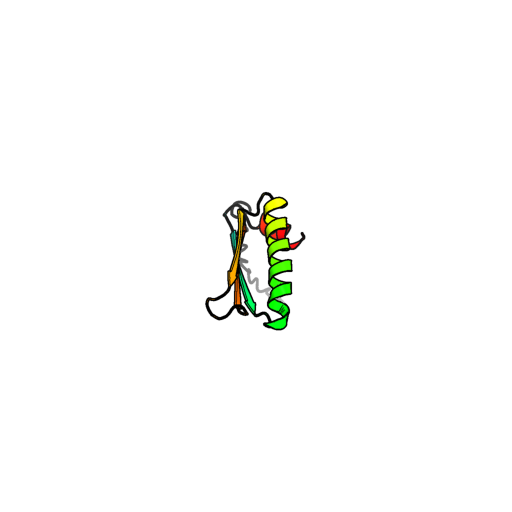7 -6.967 -11.032 1.00 95.38 83 ASP A CA 1
ATOM 624 C C . ASP A 1 83 ? 7.503 -7.444 -9.586 1.00 95.38 83 ASP A C 1
ATOM 626 O O . ASP A 1 83 ? 7.383 -6.653 -8.641 1.00 95.38 83 ASP A O 1
ATOM 630 N N . LEU A 1 84 ? 7.837 -8.727 -9.371 1.00 93.12 84 LEU A N 1
ATOM 631 C CA . LEU A 1 84 ? 8.128 -9.223 -8.017 1.00 93.12 84 LEU A CA 1
ATOM 632 C C . LEU A 1 84 ? 9.468 -8.698 -7.481 1.00 93.12 84 LEU A C 1
ATOM 634 O O . LEU A 1 84 ? 9.626 -8.572 -6.266 1.00 93.12 84 LEU A O 1
ATOM 638 N N . ALA A 1 85 ? 10.425 -8.343 -8.345 1.00 93.94 85 ALA A N 1
ATOM 639 C CA . ALA A 1 85 ? 11.688 -7.745 -7.909 1.00 93.94 85 ALA A CA 1
ATOM 640 C C . ALA A 1 85 ? 11.456 -6.402 -7.195 1.00 93.94 85 ALA A C 1
ATOM 642 O O . ALA A 1 85 ? 12.066 -6.139 -6.157 1.00 93.94 85 ALA A O 1
ATOM 643 N N . ALA A 1 86 ? 10.522 -5.588 -7.694 1.00 96.00 86 ALA A N 1
ATOM 644 C CA . ALA A 1 86 ? 10.092 -4.355 -7.045 1.00 96.00 86 ALA A CA 1
ATOM 645 C C . ALA A 1 86 ? 9.459 -4.600 -5.663 1.00 96.00 86 ALA A C 1
ATOM 647 O O . ALA A 1 86 ? 9.751 -3.857 -4.728 1.00 96.00 86 ALA A O 1
ATOM 648 N N . ILE A 1 87 ? 8.682 -5.677 -5.495 1.00 95.00 87 ILE A N 1
ATOM 649 C CA . ILE A 1 87 ? 8.147 -6.076 -4.179 1.00 95.00 87 ILE A CA 1
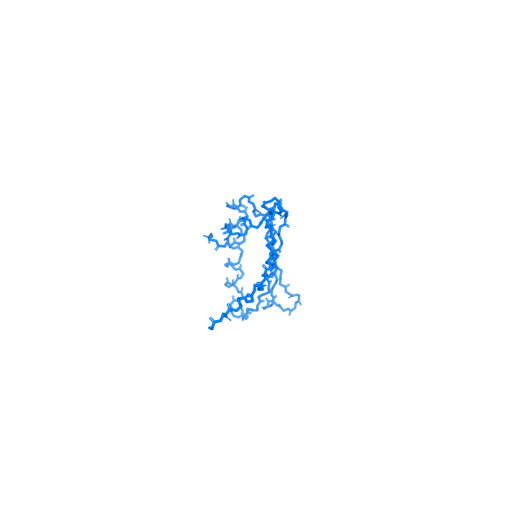ATOM 650 C C . ILE A 1 87 ? 9.285 -6.407 -3.205 1.00 95.00 87 ILE A C 1
ATOM 652 O O . ILE A 1 87 ? 9.258 -6.000 -2.043 1.00 95.00 87 ILE A O 1
ATOM 656 N N . GLU A 1 88 ? 10.302 -7.138 -3.658 1.00 94.00 88 GLU A N 1
ATOM 657 C CA . GLU A 1 88 ? 11.447 -7.497 -2.817 1.00 94.00 88 GLU A CA 1
ATOM 658 C C . GLU A 1 88 ? 12.307 -6.290 -2.425 1.00 94.00 88 GLU A C 1
ATOM 660 O O . GLU A 1 88 ? 12.897 -6.283 -1.342 1.00 94.00 88 GLU A O 1
ATOM 665 N N . THR A 1 89 ? 12.383 -5.264 -3.277 1.00 94.88 89 THR A N 1
ATOM 666 C CA . THR A 1 89 ? 12.986 -3.973 -2.920 1.00 94.88 89 THR A CA 1
ATOM 667 C C . THR A 1 89 ? 12.138 -3.234 -1.889 1.00 94.88 89 THR A C 1
ATOM 669 O O . THR A 1 89 ? 12.679 -2.799 -0.872 1.00 94.88 89 THR A O 1
ATOM 672 N N . HIS A 1 90 ? 10.823 -3.146 -2.103 1.00 96.00 90 HIS A N 1
ATOM 673 C CA . HIS A 1 90 ? 9.906 -2.477 -1.181 1.00 96.00 90 HIS A CA 1
ATOM 674 C C . HIS A 1 90 ? 9.997 -3.061 0.238 1.00 96.00 90 HIS A C 1
ATOM 676 O O . HIS A 1 90 ? 10.186 -2.330 1.204 1.00 96.00 90 HIS A O 1
ATOM 682 N N . ARG A 1 91 ? 10.011 -4.396 0.371 1.00 93.38 91 ARG A N 1
ATOM 683 C CA . ARG A 1 91 ? 10.124 -5.103 1.667 1.00 93.38 91 ARG A CA 1
ATOM 684 C C . ARG A 1 91 ? 11.377 -4.778 2.490 1.00 93.38 91 ARG A C 1
ATOM 686 O O . ARG A 1 91 ? 11.432 -5.149 3.661 1.00 93.38 91 ARG A O 1
ATOM 693 N N . LYS A 1 92 ? 12.400 -4.175 1.883 1.00 93.00 92 LYS A N 1
ATOM 694 C CA . LYS A 1 92 ? 13.693 -3.857 2.514 1.00 93.00 92 LYS A CA 1
ATOM 695 C C . LYS A 1 92 ? 13.891 -2.355 2.747 1.00 93.00 92 LYS A C 1
ATOM 697 O O . LYS A 1 92 ? 14.988 -1.976 3.161 1.00 93.00 92 LYS A O 1
ATOM 702 N N . SER A 1 93 ? 12.891 -1.538 2.413 1.00 85.50 93 SER A N 1
ATOM 703 C CA . SER A 1 93 ? 12.945 -0.072 2.488 1.00 85.50 93 SER A CA 1
ATOM 704 C C . SER A 1 93 ? 12.584 0.465 3.872 1.00 85.50 93 SER A C 1
ATOM 706 O O . SER A 1 93 ? 11.930 -0.266 4.649 1.00 85.50 93 SER A O 1
#

Nearest PDB structures (foldseek):
  8ecx-assembly1_B  TM=9.472E-01  e=2.066E-05  Pseudomonas aeruginosa
  3kkf-assembly1_A  TM=9.651E-01  e=5.819E-05  Bacteroides thetaiotaomicron
  3f44-assembly1_A  TM=9.404E-01  e=1.219E-03  Lactobacillus acidophilus NCFM
  1x7v-assembly3_C  TM=8.618E-01  e=1.685E-03  Pseudomonas aeruginosa
  2bbe-assembly1_A  TM=7.668E-01  e=1.918E-03  Shewanella oneidensis MR-1

Organism: NCBI:txid408170

Radius of gyration: 22.48 Å; Cα contacts (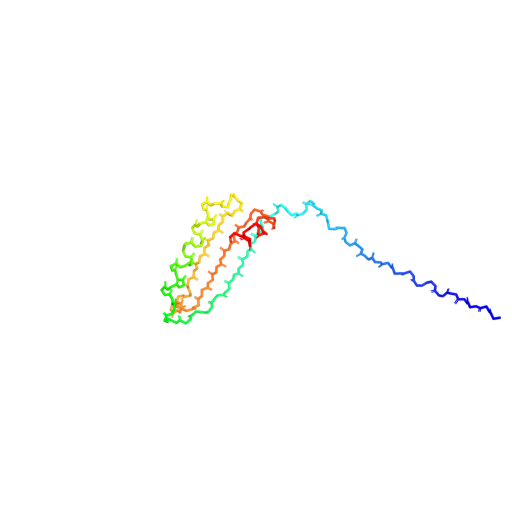8 Å, |Δi|>4): 109; chains: 1; bounding box: 43×72×38 Å

Solvent-accessible surface area (backbone atoms only — not comparable to full-atom values): 5734 Å² total; per-residue (Å²): 139,85,83,82,78,82,82,77,81,77,82,72,82,73,75,76,74,63,83,83,69,64,66,51,71,35,75,49,78,47,78,46,81,45,61,73,92,46,43,68,60,51,51,54,54,48,53,52,50,48,50,49,41,64,75,70,35,94,42,46,75,42,69,48,77,46,59,42,86,98,39,73,38,35,32,41,38,43,36,34,23,47,14,60,64,41,50,60,51,58,78,73,108

Sequence (93 aa):
IAVLGVSTSFAALVMERDQSVDTAPSVNMYRFEVPAELQGTYNNVGVANLTASMEKEPNTLSMNVAHVKGNPSESYVVEIYKDLAAIETHRKS

pLDDT: mean 85.3, std 19.0, range [38.25, 98.12]

Secondary structure (DSSP, 8-state):
------------------TTSTTS-EEEEEEEE--GGGHHHHHHHHHHHHHHHHHH-TTEEEEEEEEETTEEEEEEEEEEESSHHHHHHHTT-

InterPro domains:
  IPR007138 Antibiotic biosynthesis monooxygenase domain [PF03992] (28-93)
  IPR011008 Dimeric alpha-beta barrel [SSF54909] (27-93)

Mean predicted aligned error: 10.26 Å